Protein AF-A0A5C6S074-F1 (afdb_monomer_lite)

Organism: NCBI:txid2599412

Secondary structure (DSSP, 8-state):
---SSSSGGGGGPPPPPHHHHHHHHHHHHHHTPPPPTTHHHHHHH-S-HHHHHHHHHHHHHTT---SSPPPGGGTTS-----PPP---------

Foldseek 3Di:
DPDPPPPVVVVPPAQDELVRLLVVLVVCLVVVHADDPCSLVSLQSHPALVSSVVSVVSCVVSVNPPDDDDDSCVRRVPPDPPPPPPPDDDDDDD

Structure (mmCIF, N/CA/C/O backbone):
data_AF-A0A5C6S074-F1
#
_entry.id   AF-A0A5C6S074-F1
#
loop_
_atom_site.group_PDB
_atom_site.id
_atom_site.type_symbol
_atom_site.label_atom_id
_atom_site.label_alt_id
_atom_site.label_comp_id
_atom_site.label_asym_id
_atom_site.label_entity_id
_atom_site.label_seq_id
_atom_site.pdbx_PDB_ins_code
_atom_site.Cartn_x
_atom_site.Cartn_y
_atom_site.Cartn_z
_atom_site.occupancy
_atom_site.B_iso_or_equiv
_atom_site.auth_seq_id
_atom_site.auth_comp_id
_atom_site.auth_asym_id
_atom_site.auth_atom_id
_atom_site.pdbx_PDB_model_num
ATOM 1 N N . MET A 1 1 ? -34.726 -13.834 -18.641 1.00 45.25 1 MET A N 1
ATOM 2 C CA . MET A 1 1 ? -33.522 -14.191 -17.856 1.00 45.25 1 MET A CA 1
ATOM 3 C C . MET A 1 1 ? -32.283 -13.787 -18.647 1.00 45.25 1 MET A C 1
ATOM 5 O O . MET A 1 1 ? -31.700 -14.610 -19.332 1.00 45.25 1 MET A O 1
ATOM 9 N N . THR A 1 2 ? -31.912 -12.510 -18.609 1.00 53.56 2 THR A N 1
ATOM 10 C CA . THR A 1 2 ? -30.816 -11.938 -19.422 1.00 53.56 2 THR A CA 1
ATOM 11 C C . THR A 1 2 ? -30.140 -10.816 -18.632 1.00 53.56 2 THR A C 1
ATOM 13 O O . THR A 1 2 ? -30.009 -9.695 -19.100 1.00 53.56 2 THR A O 1
ATOM 16 N N . LEU A 1 3 ? -29.768 -11.094 -17.378 1.00 52.75 3 LEU A N 1
ATOM 17 C CA . LEU A 1 3 ? -29.102 -10.111 -16.508 1.00 52.75 3 LEU A CA 1
ATOM 18 C C . LEU A 1 3 ? -27.754 -10.599 -15.956 1.00 52.75 3 LEU A C 1
ATOM 20 O O . LEU A 1 3 ? -27.126 -9.898 -15.174 1.00 52.75 3 LEU A O 1
ATOM 24 N N . LEU A 1 4 ? -27.289 -11.785 -16.372 1.00 51.66 4 LEU A N 1
ATOM 25 C CA . LEU A 1 4 ? -26.062 -12.396 -15.844 1.00 51.66 4 LEU A CA 1
ATOM 26 C C . LEU A 1 4 ? -24.815 -12.181 -16.723 1.00 51.66 4 LEU A C 1
ATOM 28 O O . LEU A 1 4 ? -23.710 -12.484 -16.290 1.00 51.66 4 LEU A O 1
ATOM 32 N N . ALA A 1 5 ? -24.963 -11.644 -17.939 1.00 51.56 5 ALA A N 1
ATOM 33 C CA . ALA A 1 5 ? -23.848 -11.492 -18.884 1.00 51.56 5 ALA A CA 1
ATOM 34 C C . ALA A 1 5 ? -23.049 -10.179 -18.721 1.00 51.56 5 ALA A C 1
ATOM 36 O O . ALA A 1 5 ? -21.993 -10.030 -19.325 1.00 51.56 5 ALA A O 1
ATOM 37 N N . GLY A 1 6 ? -23.524 -9.229 -17.905 1.00 46.91 6 GLY A N 1
ATOM 38 C CA . GLY A 1 6 ? -22.913 -7.895 -17.781 1.00 46.91 6 GLY A CA 1
ATOM 39 C C . GLY A 1 6 ? -21.746 -7.784 -16.792 1.00 46.91 6 GLY A C 1
ATOM 40 O O . GLY A 1 6 ? -21.025 -6.794 -16.818 1.00 46.91 6 GLY A O 1
ATOM 41 N N . ILE A 1 7 ? -21.539 -8.776 -15.920 1.00 56.28 7 ILE A N 1
ATOM 42 C CA . ILE A 1 7 ? -20.570 -8.667 -14.811 1.00 56.28 7 ILE A CA 1
ATOM 43 C C . ILE A 1 7 ? -19.170 -9.158 -15.219 1.00 56.28 7 ILE A C 1
ATOM 45 O O . ILE A 1 7 ? -18.172 -8.742 -14.634 1.00 56.28 7 ILE A O 1
ATOM 49 N N . LEU A 1 8 ? -19.053 -9.976 -16.271 1.00 45.12 8 LEU A N 1
ATOM 50 C CA . LEU A 1 8 ? -17.763 -10.554 -16.665 1.00 45.12 8 LEU A CA 1
ATOM 51 C C . LEU A 1 8 ? -16.798 -9.543 -17.314 1.00 45.12 8 LEU A C 1
ATOM 53 O O . LEU A 1 8 ? -15.591 -9.764 -17.302 1.00 45.12 8 LEU A O 1
ATOM 57 N N . ALA A 1 9 ? -17.299 -8.418 -17.836 1.00 46.38 9 ALA A N 1
ATOM 58 C CA . ALA A 1 9 ? -16.470 -7.414 -18.511 1.00 46.38 9 ALA A CA 1
ATOM 59 C C . ALA A 1 9 ? -15.687 -6.497 -17.548 1.00 46.38 9 ALA A C 1
ATOM 61 O O . ALA A 1 9 ? -14.704 -5.888 -17.958 1.00 46.38 9 ALA A O 1
ATOM 62 N N . ALA A 1 10 ? -16.073 -6.416 -16.268 1.00 48.97 10 ALA A N 1
ATOM 63 C CA . ALA A 1 10 ? -15.388 -5.579 -15.275 1.00 48.97 10 ALA A CA 1
ATOM 64 C C . ALA A 1 10 ? -14.200 -6.284 -14.586 1.00 48.97 10 ALA A C 1
ATOM 66 O O . ALA A 1 10 ? -13.411 -5.639 -13.902 1.00 48.97 10 ALA A O 1
ATOM 67 N N . GLY A 1 11 ? -14.053 -7.602 -14.769 1.00 43.97 11 GLY A N 1
ATOM 68 C CA . GLY A 1 11 ? -12.969 -8.397 -14.176 1.00 43.97 11 GLY A CA 1
ATOM 69 C C . GLY A 1 11 ? -11.644 -8.351 -14.944 1.00 43.97 11 GLY A C 1
ATOM 70 O O . GLY A 1 11 ? -10.656 -8.901 -14.471 1.00 43.97 11 GLY A O 1
ATOM 71 N N . LEU A 1 12 ? -11.617 -7.700 -16.113 1.00 45.31 12 LEU A N 1
ATOM 72 C CA . LEU A 1 12 ? -10.417 -7.510 -16.933 1.00 45.31 12 LEU A CA 1
ATOM 73 C C . LEU A 1 12 ? -9.737 -6.154 -16.665 1.00 45.31 12 LEU A C 1
ATOM 75 O O . LEU A 1 12 ? -9.044 -5.620 -17.528 1.00 45.31 12 LEU A O 1
ATOM 79 N N . ALA A 1 13 ? -9.964 -5.558 -15.493 1.00 53.38 13 ALA A N 1
ATOM 80 C CA . ALA A 1 13 ? -9.169 -4.424 -15.047 1.00 53.38 13 ALA A CA 1
ATOM 81 C C . ALA A 1 13 ? -7.747 -4.934 -14.774 1.00 53.38 13 ALA A C 1
ATOM 83 O O . ALA A 1 13 ? -7.558 -5.870 -13.996 1.00 53.38 13 ALA A O 1
ATOM 84 N N . GLY A 1 14 ? -6.764 -4.369 -15.480 1.00 58.41 14 GLY A N 1
ATOM 85 C CA . GLY A 1 14 ? -5.353 -4.716 -15.330 1.00 58.41 14 GLY A CA 1
ATOM 86 C C . GLY A 1 14 ? -4.891 -4.662 -13.873 1.00 58.41 14 GLY A C 1
ATOM 87 O O . GLY A 1 14 ? -5.528 -4.030 -13.029 1.00 58.41 14 GLY A O 1
ATOM 88 N N . ALA A 1 15 ? -3.786 -5.353 -13.580 1.00 65.38 15 ALA A N 1
ATOM 89 C CA . ALA A 1 15 ? -3.173 -5.326 -12.255 1.00 65.38 15 ALA A CA 1
ATOM 90 C C . ALA A 1 15 ? -3.066 -3.873 -11.744 1.00 65.38 15 ALA A C 1
ATOM 92 O O . ALA A 1 15 ? -2.691 -2.996 -12.528 1.00 65.38 15 ALA A O 1
ATOM 93 N N . PRO A 1 16 ? -3.422 -3.608 -10.473 1.00 75.44 16 PRO A N 1
ATOM 94 C CA . PRO A 1 16 ? -3.419 -2.253 -9.940 1.00 75.44 16 PRO A CA 1
ATOM 95 C C . PRO A 1 16 ? -2.011 -1.668 -10.024 1.00 75.44 16 PRO A C 1
ATOM 97 O O . PRO A 1 16 ? -1.034 -2.356 -9.723 1.00 75.44 16 PRO A O 1
ATOM 100 N N . GLY A 1 17 ? -1.915 -0.408 -10.441 1.00 87.31 17 GLY A N 1
ATOM 101 C CA . GLY A 1 17 ? -0.670 0.340 -10.399 1.00 87.31 17 GLY A CA 1
ATOM 102 C C . GLY A 1 17 ? -0.346 0.811 -8.983 1.00 87.31 17 GLY A C 1
ATOM 103 O O . GLY A 1 17 ? -1.157 0.739 -8.053 1.00 87.31 17 GLY A O 1
ATOM 104 N N . LEU A 1 18 ? 0.881 1.299 -8.804 1.00 88.62 18 LEU A N 1
ATOM 105 C CA . LEU A 1 18 ? 1.326 1.850 -7.528 1.00 88.62 18 LEU A CA 1
ATOM 106 C C . LEU A 1 18 ? 0.448 3.025 -7.037 1.00 88.62 18 LEU A C 1
ATOM 108 O O . LEU A 1 18 ? 0.121 3.032 -5.848 1.00 88.62 18 LEU A O 1
ATOM 112 N N . PRO A 1 19 ? 0.030 3.996 -7.879 1.00 92.25 19 PRO A N 1
ATOM 113 C CA . PRO A 1 19 ? -0.831 5.094 -7.433 1.00 92.25 19 PRO A CA 1
ATOM 114 C C . PRO A 1 19 ? -2.172 4.614 -6.870 1.00 92.25 19 PRO A C 1
ATOM 116 O O . PRO A 1 19 ? -2.634 5.132 -5.855 1.00 92.25 19 PRO A O 1
ATOM 119 N N . GLU A 1 20 ? -2.776 3.597 -7.484 1.00 91.75 20 GLU A N 1
ATOM 120 C CA . GLU A 1 20 ? -4.028 2.997 -7.028 1.00 91.75 20 GLU A CA 1
ATOM 121 C C . GLU A 1 20 ? -3.850 2.302 -5.675 1.00 91.75 20 GLU A C 1
ATOM 123 O O . GLU A 1 20 ? -4.695 2.447 -4.790 1.00 91.75 20 GLU A O 1
ATOM 128 N N . ILE A 1 21 ? -2.729 1.598 -5.486 1.00 92.06 21 ILE A N 1
ATOM 129 C CA . ILE A 1 21 ? -2.393 0.972 -4.202 1.00 92.06 21 ILE A CA 1
ATOM 130 C C . ILE A 1 21 ? -2.198 2.026 -3.112 1.00 92.06 21 ILE A C 1
ATOM 132 O O . ILE A 1 21 ? -2.729 1.861 -2.015 1.00 92.06 21 ILE A O 1
ATOM 136 N N . ILE A 1 22 ? -1.483 3.117 -3.395 1.00 92.81 22 ILE A N 1
ATOM 137 C CA . ILE A 1 22 ? -1.282 4.208 -2.428 1.00 92.81 22 ILE A CA 1
ATOM 138 C C . ILE A 1 22 ? -2.623 4.841 -2.047 1.00 92.81 22 ILE A C 1
ATOM 140 O O . ILE A 1 22 ? -2.909 4.991 -0.862 1.00 92.81 22 ILE A O 1
ATOM 144 N N . ALA A 1 23 ? -3.480 5.132 -3.028 1.00 94.19 23 ALA A N 1
ATOM 145 C CA . ALA A 1 23 ? -4.796 5.708 -2.772 1.00 94.19 23 ALA A CA 1
ATOM 146 C C . ALA A 1 23 ? -5.680 4.796 -1.902 1.00 94.19 23 ALA A C 1
ATOM 148 O O . ALA A 1 23 ? -6.435 5.278 -1.055 1.00 94.19 23 ALA A O 1
ATOM 149 N N . GLU A 1 24 ? -5.594 3.476 -2.081 1.00 92.31 24 GLU A N 1
ATOM 150 C CA . GLU A 1 24 ? -6.326 2.532 -1.237 1.00 92.31 24 GLU A CA 1
ATOM 151 C C . GLU A 1 24 ? -5.732 2.438 0.177 1.00 92.31 24 GLU A C 1
ATOM 153 O O . GLU A 1 24 ? -6.486 2.385 1.148 1.00 92.31 24 GLU A O 1
ATOM 158 N N . ILE A 1 25 ? -4.403 2.509 0.323 1.00 92.56 25 ILE A N 1
ATOM 159 C CA . ILE A 1 25 ? -3.749 2.615 1.638 1.00 92.56 25 ILE A CA 1
ATOM 160 C C . ILE A 1 25 ? -4.248 3.855 2.383 1.00 92.56 25 ILE A C 1
ATOM 162 O O 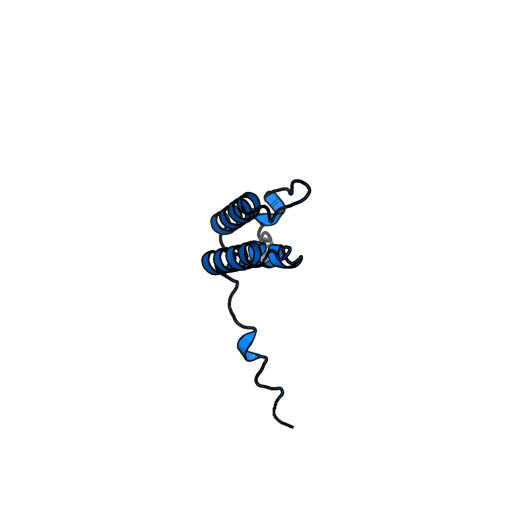. ILE A 1 25 ? -4.645 3.743 3.544 1.00 92.56 25 ILE A O 1
ATOM 166 N N . ASP A 1 26 ? -4.301 5.007 1.716 1.00 93.62 26 ASP A N 1
ATOM 167 C CA . ASP A 1 26 ? -4.796 6.250 2.311 1.00 93.62 26 ASP A CA 1
ATOM 168 C C . ASP A 1 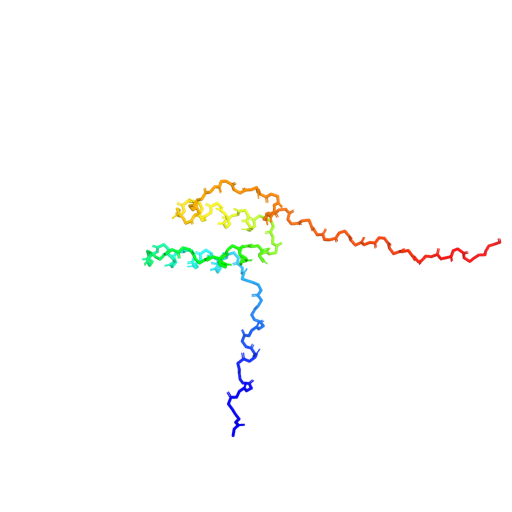26 ? -6.246 6.110 2.774 1.00 93.62 26 ASP A C 1
ATOM 170 O O . ASP A 1 26 ? -6.587 6.489 3.895 1.00 93.62 26 ASP A O 1
ATOM 174 N N . ARG A 1 27 ? -7.110 5.495 1.959 1.00 92.94 27 ARG A N 1
ATOM 175 C CA . ARG A 1 27 ? -8.495 5.206 2.359 1.00 92.94 27 ARG A CA 1
ATOM 176 C C . ARG A 1 27 ? -8.563 4.293 3.574 1.00 92.94 27 ARG A C 1
ATOM 178 O O . ARG A 1 27 ? -9.394 4.524 4.453 1.00 92.94 27 ARG A O 1
ATOM 185 N N . LEU A 1 28 ? -7.732 3.255 3.642 1.00 92.56 28 LEU A N 1
ATOM 186 C CA . LEU A 1 28 ? -7.690 2.349 4.790 1.00 92.56 28 LEU A CA 1
ATOM 187 C C . LEU A 1 28 ? -7.293 3.102 6.058 1.00 92.56 28 LEU A C 1
ATOM 189 O O . LEU A 1 28 ? -8.034 3.040 7.040 1.00 92.56 28 LEU A O 1
ATOM 193 N N . VAL A 1 29 ? -6.215 3.888 5.995 1.00 91.06 29 VAL A N 1
ATOM 194 C CA . VAL A 1 29 ? -5.747 4.728 7.104 1.00 91.06 29 VAL A CA 1
ATOM 195 C C . VAL A 1 29 ? -6.831 5.705 7.555 1.00 91.06 29 VAL A C 1
ATOM 197 O O . VAL A 1 29 ? -7.184 5.725 8.731 1.00 91.06 29 VAL A O 1
ATOM 200 N N . LEU A 1 30 ? -7.407 6.472 6.627 1.00 94.25 30 LEU A N 1
ATOM 201 C CA . LEU A 1 30 ? -8.427 7.478 6.937 1.00 94.25 30 LEU A CA 1
ATOM 202 C C . LEU A 1 30 ? -9.723 6.859 7.470 1.00 94.25 30 LEU A C 1
ATOM 204 O O . LEU A 1 30 ? -10.406 7.467 8.289 1.00 94.25 30 LEU A O 1
ATOM 208 N N . SER A 1 31 ? -10.065 5.647 7.029 1.00 93.12 31 SER A N 1
ATOM 209 C CA . SER A 1 31 ? -11.237 4.920 7.528 1.00 93.12 31 SER A CA 1
ATOM 210 C C . SER A 1 31 ? -11.009 4.226 8.873 1.00 93.12 31 SER A C 1
ATOM 212 O O . SER A 1 31 ? -11.965 3.709 9.449 1.00 93.12 31 SER A O 1
ATOM 214 N N . GLY A 1 32 ? -9.764 4.162 9.362 1.00 89.75 32 GLY A N 1
ATOM 215 C CA . GLY A 1 32 ? -9.399 3.413 10.567 1.00 89.75 32 GLY A CA 1
ATOM 216 C C . GLY A 1 32 ? -9.636 1.902 10.452 1.00 89.75 32 GLY A C 1
ATOM 217 O O . GLY A 1 32 ? -9.671 1.201 11.465 1.00 89.75 32 GLY A O 1
ATOM 218 N N . ARG A 1 33 ? -9.843 1.384 9.234 1.00 87.38 33 ARG A N 1
ATOM 219 C CA . ARG A 1 33 ? -10.081 -0.042 8.999 1.00 87.38 33 ARG A CA 1
ATOM 220 C C . ARG A 1 33 ? -8.763 -0.801 8.990 1.00 87.38 33 ARG A C 1
ATOM 222 O O . ARG A 1 33 ? -7.734 -0.297 8.550 1.00 87.38 33 ARG A O 1
ATOM 229 N N . GLN A 1 34 ? -8.819 -2.050 9.441 1.00 86.06 34 GLN A N 1
ATOM 230 C CA . GLN A 1 34 ? -7.674 -2.948 9.330 1.00 86.06 34 GLN A CA 1
ATOM 231 C C . GLN A 1 34 ? -7.387 -3.304 7.870 1.00 86.06 34 GLN A C 1
ATOM 233 O O . GLN A 1 34 ? -8.291 -3.337 7.030 1.00 86.06 34 GLN A O 1
ATOM 238 N N . MET A 1 35 ? -6.118 -3.606 7.588 1.00 87.81 35 MET A N 1
ATOM 239 C CA . MET A 1 35 ? -5.682 -4.019 6.260 1.00 87.81 35 MET A CA 1
ATOM 240 C C . MET A 1 35 ? -6.323 -5.366 5.874 1.00 87.81 35 MET A C 1
ATOM 242 O O . MET A 1 35 ? -6.194 -6.337 6.626 1.00 87.81 35 MET A O 1
ATOM 246 N N . PRO A 1 36 ? -6.976 -5.473 4.702 1.00 86.88 36 PRO A N 1
ATOM 247 C CA . PRO A 1 36 ? -7.494 -6.745 4.214 1.00 86.88 36 PRO A CA 1
ATOM 248 C C . PRO A 1 36 ? -6.371 -7.770 4.002 1.00 86.88 36 PRO A C 1
ATOM 250 O O . PRO A 1 36 ? -5.321 -7.444 3.450 1.00 86.88 36 PRO A O 1
ATOM 253 N N . ALA A 1 37 ? -6.613 -9.039 4.345 1.00 81.38 37 ALA A N 1
ATOM 254 C CA . ALA A 1 37 ? -5.620 -10.108 4.175 1.00 81.38 37 ALA A CA 1
ATOM 255 C C . ALA A 1 37 ? -5.168 -10.291 2.711 1.00 81.38 37 ALA A C 1
ATOM 257 O O . ALA A 1 37 ? -4.018 -10.637 2.446 1.00 81.38 37 ALA A O 1
ATOM 258 N N . ALA A 1 38 ? -6.064 -10.022 1.756 1.00 85.44 38 ALA A N 1
ATOM 259 C CA . ALA A 1 38 ? -5.776 -10.113 0.329 1.00 85.44 38 ALA A CA 1
ATOM 260 C C . ALA A 1 38 ? -4.933 -8.943 -0.209 1.00 85.44 38 ALA A C 1
ATOM 262 O O . ALA A 1 38 ? -4.352 -9.079 -1.278 1.00 85.44 38 ALA A O 1
ATOM 263 N N . PHE A 1 39 ? -4.798 -7.831 0.522 1.00 88.38 39 PHE A N 1
ATOM 264 C CA . PHE A 1 39 ? -4.147 -6.615 0.016 1.00 88.38 39 PHE A CA 1
ATOM 265 C C . PHE A 1 39 ? -2.670 -6.834 -0.353 1.00 88.38 39 PHE A C 1
ATOM 267 O O . PHE A 1 39 ? -2.146 -6.277 -1.314 1.00 88.38 39 PHE A O 1
ATOM 274 N N . MET A 1 40 ? -1.993 -7.737 0.361 1.00 88.25 40 MET A N 1
ATOM 275 C CA . MET A 1 40 ? -0.618 -8.129 0.038 1.00 88.25 40 MET A CA 1
ATOM 276 C C . MET A 1 40 ? -0.495 -8.864 -1.305 1.00 88.25 40 MET A C 1
ATOM 278 O O . MET A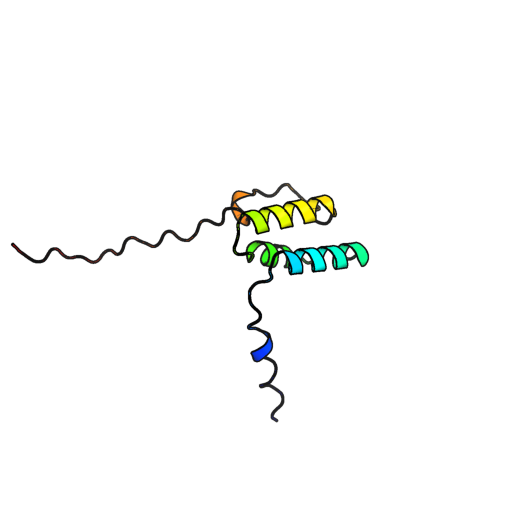 1 40 ? 0.584 -8.865 -1.895 1.00 88.25 40 MET A O 1
ATOM 282 N N . LEU A 1 41 ? -1.567 -9.493 -1.799 1.00 87.12 41 LEU A N 1
ATOM 283 C CA . LEU A 1 41 ? -1.586 -10.085 -3.138 1.00 87.12 41 LEU A CA 1
ATOM 284 C C . LEU A 1 41 ? -1.582 -8.996 -4.208 1.00 87.12 41 LEU A C 1
ATOM 286 O O . LEU A 1 41 ? -0.901 -9.156 -5.215 1.00 87.12 41 LEU A O 1
ATOM 290 N N . ASP A 1 42 ? -2.276 -7.885 -3.971 1.00 88.88 42 ASP A N 1
ATOM 291 C CA . ASP A 1 42 ? -2.311 -6.759 -4.904 1.00 88.88 42 ASP A CA 1
ATOM 292 C C . ASP A 1 42 ? -0.946 -6.072 -4.981 1.00 88.88 42 ASP A C 1
ATOM 294 O O . ASP A 1 42 ? -0.438 -5.845 -6.076 1.00 88.88 42 ASP A O 1
ATOM 298 N N . VAL A 1 43 ? -0.265 -5.900 -3.841 1.00 89.19 43 VAL A N 1
ATOM 299 C CA . VAL A 1 43 ? 1.140 -5.452 -3.820 1.00 89.19 43 VAL A CA 1
ATOM 300 C C . VAL A 1 43 ? 2.037 -6.411 -4.606 1.00 89.19 43 VAL A C 1
ATOM 302 O O . VAL A 1 43 ? 2.869 -5.970 -5.387 1.00 89.19 43 VAL A O 1
ATOM 305 N N . ARG A 1 44 ? 1.868 -7.732 -4.462 1.00 87.94 44 ARG A N 1
ATOM 306 C CA . ARG A 1 44 ? 2.652 -8.719 -5.230 1.00 87.94 44 ARG A CA 1
ATOM 307 C C . ARG A 1 44 ? 2.353 -8.694 -6.732 1.00 87.94 44 ARG A C 1
ATOM 309 O O . ARG A 1 44 ? 3.202 -9.122 -7.504 1.00 87.94 44 ARG A O 1
ATOM 316 N N . ARG A 1 45 ? 1.179 -8.226 -7.151 1.00 87.88 45 ARG A N 1
ATOM 317 C CA . ARG A 1 45 ? 0.786 -8.148 -8.567 1.00 87.88 45 ARG A CA 1
ATOM 318 C C . ARG A 1 45 ? 1.352 -6.930 -9.289 1.00 87.88 45 ARG A C 1
ATOM 320 O O . ARG A 1 45 ? 1.291 -6.908 -10.516 1.00 87.88 45 ARG A O 1
ATOM 327 N N . LEU A 1 46 ? 1.914 -5.958 -8.566 1.00 88.31 46 LEU A N 1
ATOM 328 C CA . LEU A 1 46 ? 2.646 -4.856 -9.187 1.00 88.31 46 LEU A CA 1
ATOM 329 C C . LEU A 1 46 ? 3.766 -5.417 -10.076 1.00 88.31 46 LEU A C 1
ATOM 331 O O . LEU A 1 46 ? 4.494 -6.304 -9.621 1.00 88.31 46 LEU A O 1
ATOM 335 N N . PRO A 1 47 ? 3.932 -4.921 -11.313 1.00 84.50 47 PRO A N 1
ATOM 336 C CA . PRO A 1 47 ? 4.893 -5.474 -12.264 1.00 84.50 47 PRO A CA 1
ATOM 337 C C . PRO A 1 47 ? 6.344 -5.159 -11.879 1.00 84.50 47 PRO A C 1
ATOM 339 O O . PRO A 1 47 ? 7.216 -6.026 -11.990 1.00 84.50 47 PRO A O 1
ATOM 342 N N . ASP A 1 48 ? 6.603 -3.960 -11.356 1.00 87.81 48 ASP A N 1
ATOM 343 C CA . ASP A 1 48 ? 7.945 -3.471 -11.049 1.00 87.81 48 ASP A CA 1
ATOM 344 C C . ASP A 1 48 ? 8.378 -3.762 -9.598 1.00 87.81 48 ASP A C 1
ATOM 346 O O . ASP A 1 48 ? 7.595 -3.673 -8.652 1.00 87.81 48 ASP A O 1
ATOM 350 N N . ALA A 1 49 ? 9.648 -4.131 -9.407 1.00 88.19 49 ALA A N 1
ATOM 351 C CA . ALA A 1 49 ? 10.195 -4.437 -8.082 1.00 88.19 49 ALA A CA 1
ATOM 352 C C . ALA A 1 49 ? 10.335 -3.192 -7.190 1.00 88.19 49 ALA A C 1
ATOM 354 O O . ALA A 1 49 ? 10.110 -3.275 -5.980 1.00 88.19 49 ALA A O 1
ATOM 355 N N . GLY A 1 50 ? 10.686 -2.049 -7.776 1.00 89.31 50 GLY A N 1
ATOM 356 C CA . GLY A 1 50 ? 10.714 -0.748 -7.119 1.00 89.31 50 GLY A CA 1
ATOM 357 C C . GLY A 1 50 ? 9.329 -0.332 -6.639 1.00 89.31 50 GLY A C 1
ATOM 358 O O . GLY A 1 50 ? 9.192 0.037 -5.474 1.00 89.31 50 GLY A O 1
ATOM 359 N N . ASP A 1 51 ? 8.293 -0.514 -7.461 1.00 91.38 51 ASP A N 1
ATOM 360 C CA . ASP A 1 51 ? 6.906 -0.241 -7.060 1.00 91.38 51 ASP A CA 1
ATOM 361 C C . ASP A 1 51 ? 6.476 -1.120 -5.879 1.00 91.38 51 ASP A C 1
ATOM 363 O O . ASP A 1 51 ? 5.908 -0.632 -4.897 1.00 91.38 51 ASP A O 1
ATOM 367 N N . ARG A 1 52 ? 6.811 -2.418 -5.922 1.00 91.56 52 ARG A N 1
ATOM 368 C CA . ARG A 1 52 ? 6.574 -3.342 -4.799 1.00 91.56 52 ARG A CA 1
ATOM 369 C C . ARG A 1 52 ? 7.272 -2.865 -3.532 1.00 91.56 52 ARG A C 1
ATOM 371 O O . ARG A 1 52 ? 6.663 -2.849 -2.463 1.00 91.56 52 ARG A O 1
ATOM 378 N N . MET A 1 53 ? 8.535 -2.456 -3.641 1.00 91.62 53 MET A N 1
ATOM 379 C CA . MET A 1 53 ? 9.298 -1.930 -2.511 1.00 91.62 53 MET A CA 1
ATOM 380 C C . MET A 1 53 ? 8.665 -0.651 -1.953 1.00 91.62 53 MET A C 1
ATOM 382 O O . MET A 1 53 ? 8.493 -0.524 -0.740 1.00 91.62 53 MET A O 1
ATOM 386 N N . GLN A 1 54 ? 8.277 0.281 -2.820 1.00 92.81 54 GLN A N 1
ATOM 387 C CA . GLN A 1 54 ? 7.676 1.547 -2.422 1.00 92.81 54 GLN A CA 1
ATOM 388 C C . GLN A 1 54 ? 6.337 1.336 -1.709 1.00 92.81 54 GLN A C 1
ATOM 390 O O . GLN A 1 54 ? 6.121 1.921 -0.646 1.00 92.81 54 GLN A O 1
ATOM 395 N N . ALA A 1 55 ? 5.482 0.448 -2.221 1.00 92.38 55 ALA A N 1
ATOM 396 C CA . ALA A 1 55 ? 4.228 0.077 -1.571 1.00 92.38 55 ALA A CA 1
ATOM 397 C C . ALA A 1 55 ? 4.455 -0.518 -0.168 1.00 92.38 55 ALA A C 1
ATOM 399 O O . ALA A 1 55 ? 3.772 -0.137 0.785 1.00 92.38 55 ALA A O 1
ATOM 400 N N . LEU A 1 56 ? 5.453 -1.396 -0.001 1.00 91.12 56 LEU A N 1
ATOM 401 C CA . LEU A 1 56 ? 5.806 -1.972 1.304 1.00 91.12 56 LEU A CA 1
ATOM 402 C C . LEU A 1 56 ? 6.305 -0.918 2.300 1.00 91.12 56 LEU A C 1
ATOM 404 O O . LEU A 1 56 ? 5.904 -0.928 3.467 1.00 91.12 56 LEU A O 1
ATOM 408 N N . VAL A 1 57 ? 7.167 -0.000 1.852 1.00 90.88 57 VAL A N 1
ATOM 409 C CA . VAL A 1 57 ? 7.640 1.119 2.680 1.00 90.88 57 VAL A CA 1
ATOM 410 C C . VAL A 1 57 ? 6.461 1.986 3.108 1.00 90.88 57 VAL A C 1
ATOM 412 O O . VAL A 1 57 ? 6.364 2.350 4.282 1.00 90.88 57 VAL A O 1
ATOM 415 N N . TYR A 1 58 ? 5.546 2.282 2.186 1.00 92.00 58 TYR A N 1
ATOM 416 C CA . TYR A 1 58 ? 4.378 3.107 2.466 1.00 92.00 58 TYR A CA 1
ATOM 417 C C . TYR A 1 58 ? 3.453 2.450 3.499 1.00 92.00 58 TYR A C 1
ATOM 419 O O . TYR A 1 58 ? 3.155 3.056 4.526 1.00 92.00 58 TYR A O 1
ATOM 427 N N . LEU A 1 59 ? 3.113 1.172 3.310 1.00 91.25 59 LEU A N 1
ATOM 428 C CA . LEU A 1 59 ? 2.332 0.375 4.263 1.00 91.25 59 LEU A CA 1
ATOM 429 C C . LEU A 1 59 ? 2.947 0.343 5.666 1.00 91.25 59 LEU A C 1
ATOM 431 O O . LEU A 1 59 ? 2.234 0.430 6.669 1.00 91.25 59 LEU A O 1
ATOM 435 N N . ARG A 1 60 ? 4.276 0.215 5.753 1.00 89.44 60 ARG A N 1
ATOM 436 C CA . ARG A 1 60 ? 4.978 0.202 7.039 1.00 89.44 60 ARG A CA 1
ATOM 437 C C . ARG A 1 60 ? 4.933 1.561 7.731 1.00 89.44 60 ARG A C 1
ATOM 439 O O . ARG A 1 60 ? 4.726 1.608 8.939 1.00 89.44 60 ARG A O 1
ATOM 446 N N . ARG A 1 61 ? 5.096 2.659 6.985 1.00 90.00 61 ARG A N 1
ATOM 447 C CA . ARG A 1 61 ? 4.985 4.026 7.529 1.00 90.00 61 ARG A CA 1
ATOM 448 C C . ARG A 1 61 ? 3.558 4.366 7.950 1.00 90.00 61 ARG A C 1
ATOM 450 O O . ARG A 1 61 ? 3.382 5.031 8.961 1.00 90.00 61 ARG A O 1
ATOM 457 N N . ALA A 1 62 ? 2.571 3.862 7.217 1.00 90.00 62 ALA A N 1
ATOM 458 C CA . ALA A 1 62 ? 1.153 3.974 7.543 1.00 90.00 62 ALA A CA 1
ATOM 459 C C . ALA A 1 62 ? 0.741 3.150 8.778 1.00 90.00 62 ALA A C 1
ATOM 461 O O . ALA A 1 62 ? -0.384 3.273 9.251 1.00 90.00 62 ALA A O 1
ATOM 462 N N . GLY A 1 63 ? 1.625 2.288 9.294 1.00 88.75 63 GLY A N 1
ATOM 463 C CA . GLY A 1 63 ? 1.316 1.420 10.428 1.00 88.75 63 GLY A CA 1
ATOM 464 C C . GLY A 1 63 ? 0.324 0.303 10.094 1.00 88.75 63 GLY A C 1
ATOM 465 O O . GLY A 1 63 ? -0.215 -0.299 11.011 1.00 88.75 63 GLY A O 1
ATOM 466 N N . LEU A 1 64 ? 0.087 0.008 8.810 1.00 88.44 64 LEU A N 1
ATOM 467 C CA . LEU A 1 64 ? -0.794 -1.084 8.367 1.00 88.44 64 LEU A CA 1
ATOM 468 C C . LEU A 1 64 ? -0.069 -2.431 8.280 1.00 88.44 64 LEU A C 1
ATOM 470 O O . LEU A 1 64 ? -0.693 -3.489 8.292 1.00 88.44 64 LEU A O 1
ATOM 474 N N . LEU A 1 65 ? 1.261 -2.401 8.213 1.00 86.19 65 LEU A N 1
ATOM 475 C CA . LEU A 1 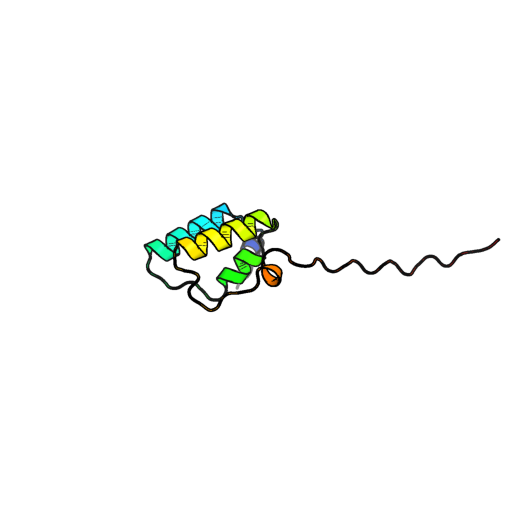65 ? 2.110 -3.588 8.198 1.00 86.19 65 LEU A CA 1
ATOM 476 C C . LEU A 1 65 ? 2.472 -3.988 9.641 1.00 86.19 65 LEU A C 1
ATOM 478 O O . LEU A 1 65 ? 3.621 -3.888 10.072 1.00 86.19 65 LEU A O 1
ATOM 482 N N . THR A 1 66 ? 1.460 -4.400 10.410 1.00 74.06 66 THR A N 1
ATOM 483 C CA . THR A 1 66 ? 1.606 -4.854 11.802 1.00 74.06 66 THR A CA 1
ATOM 484 C C . THR A 1 66 ? 1.774 -6.370 11.837 1.00 74.06 66 THR A C 1
ATOM 486 O O . THR A 1 66 ? 0.815 -7.115 11.645 1.00 74.06 66 THR A O 1
ATOM 489 N N . GLY A 1 67 ? 2.994 -6.857 12.047 1.00 73.81 67 GLY A N 1
ATOM 490 C CA . GLY A 1 67 ? 3.256 -8.293 12.081 1.00 73.81 67 GLY A CA 1
ATOM 491 C C . GLY A 1 67 ? 4.735 -8.628 12.200 1.00 73.81 67 GLY A C 1
ATOM 492 O O . GLY A 1 67 ? 5.581 -7.749 12.374 1.00 73.81 67 GLY A O 1
ATOM 493 N N . SER A 1 68 ? 5.043 -9.919 12.105 1.00 73.12 68 SER A N 1
ATOM 494 C CA . SER A 1 68 ? 6.420 -10.398 12.029 1.00 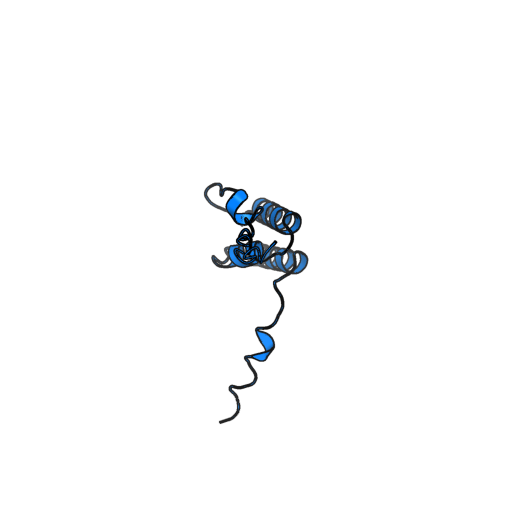73.12 68 SER A CA 1
ATOM 495 C C . SER A 1 68 ? 7.112 -9.871 10.770 1.00 73.12 68 SER A C 1
ATOM 497 O O . SER A 1 68 ? 6.485 -9.655 9.729 1.00 73.12 68 SER A O 1
ATOM 499 N N . ALA A 1 69 ? 8.425 -9.654 10.865 1.00 76.62 69 ALA A N 1
ATOM 500 C CA . ALA A 1 69 ? 9.224 -9.257 9.715 1.00 76.62 69 ALA A CA 1
ATOM 501 C C . ALA A 1 69 ? 9.085 -10.309 8.602 1.00 76.62 69 ALA A C 1
ATOM 503 O O . ALA A 1 69 ? 9.356 -11.488 8.829 1.00 76.62 69 ALA A O 1
ATOM 504 N N . GLN A 1 70 ? 8.653 -9.885 7.411 1.00 75.19 70 GLN A N 1
ATOM 505 C CA . GLN A 1 70 ? 8.598 -10.756 6.238 1.00 75.19 70 GLN A CA 1
ATOM 506 C C . GLN A 1 70 ? 9.855 -10.593 5.375 1.00 75.19 70 GLN A C 1
ATOM 508 O O . GLN A 1 70 ? 10.333 -9.466 5.211 1.00 75.19 70 GLN A O 1
ATOM 513 N N . PRO A 1 71 ? 10.382 -11.690 4.803 1.00 80.69 71 PRO A N 1
ATOM 514 C CA . PRO A 1 71 ? 11.509 -11.626 3.884 1.00 80.69 71 PRO A CA 1
ATOM 515 C C . PRO A 1 71 ? 11.102 -10.925 2.581 1.00 80.69 71 PRO A C 1
ATOM 517 O O . PRO A 1 71 ? 10.070 -11.239 1.983 1.00 80.69 71 PRO A O 1
ATOM 520 N N . LEU A 1 72 ? 11.935 -9.986 2.128 1.00 79.94 72 LEU A N 1
ATOM 521 C CA . LEU A 1 72 ? 11.688 -9.205 0.911 1.00 79.94 72 LEU A CA 1
ATOM 522 C C . LEU A 1 72 ? 11.782 -10.055 -0.361 1.00 79.94 72 LEU A C 1
ATOM 524 O O . LEU A 1 72 ? 11.086 -9.763 -1.333 1.00 79.94 72 LEU A O 1
ATOM 528 N N . ASP A 1 73 ? 12.575 -11.128 -0.344 1.00 79.50 73 ASP A N 1
ATOM 529 C CA . ASP A 1 73 ? 12.795 -12.008 -1.499 1.00 79.50 73 ASP A CA 1
ATOM 530 C C . ASP A 1 73 ? 11.492 -12.604 -2.046 1.00 79.50 73 ASP A C 1
ATOM 532 O O . ASP A 1 73 ? 11.310 -12.710 -3.254 1.00 79.50 73 ASP A O 1
ATOM 536 N N . GLY A 1 74 ? 10.534 -12.919 -1.169 1.00 72.62 74 GLY A N 1
ATOM 537 C CA . GLY A 1 74 ? 9.245 -13.497 -1.561 1.00 72.62 74 GLY A CA 1
ATOM 538 C C . GLY A 1 74 ? 8.214 -12.492 -2.085 1.00 72.62 74 GLY A C 1
ATOM 539 O O . GLY A 1 74 ? 7.120 -12.899 -2.477 1.00 72.62 74 GLY A O 1
ATOM 540 N N . ILE A 1 75 ? 8.514 -11.189 -2.053 1.00 75.38 75 ILE A N 1
ATOM 541 C CA . ILE A 1 75 ? 7.566 -10.123 -2.412 1.00 75.38 75 ILE A CA 1
ATOM 542 C C . ILE A 1 75 ? 8.152 -9.236 -3.508 1.00 75.38 75 ILE A C 1
ATOM 544 O O . ILE A 1 75 ? 7.526 -9.059 -4.550 1.00 75.38 75 ILE A O 1
ATOM 548 N N . VAL A 1 76 ? 9.353 -8.703 -3.288 1.00 79.81 76 VAL A N 1
ATOM 549 C CA . VAL A 1 76 ? 10.025 -7.763 -4.190 1.00 79.81 76 VAL A CA 1
ATOM 550 C C . VAL A 1 76 ? 10.734 -8.504 -5.316 1.00 79.81 76 VAL A C 1
ATOM 552 O O . VAL A 1 76 ? 10.555 -8.150 -6.479 1.00 79.81 76 VAL A O 1
ATOM 555 N N . PHE A 1 77 ? 11.479 -9.561 -4.997 1.00 75.00 77 PHE A N 1
ATOM 556 C CA . PHE A 1 77 ? 12.302 -10.299 -5.957 1.00 75.00 77 PHE A CA 1
ATOM 557 C C . PHE A 1 77 ? 11.637 -11.604 -6.382 1.00 75.00 77 PHE A C 1
ATOM 559 O O . PHE A 1 77 ? 12.233 -12.675 -6.286 1.00 75.00 77 PHE A O 1
ATOM 566 N N . GLN A 1 78 ? 10.388 -11.519 -6.854 1.00 67.00 78 GLN A N 1
ATOM 567 C CA . GLN A 1 78 ? 9.704 -12.684 -7.407 1.00 67.00 78 GLN A CA 1
ATOM 568 C C . GLN A 1 78 ? 10.591 -13.319 -8.477 1.00 67.00 78 GLN A C 1
ATOM 570 O O . GLN A 1 78 ? 10.856 -12.725 -9.523 1.00 67.00 78 GLN A O 1
ATOM 575 N N . ARG A 1 79 ? 11.097 -14.517 -8.178 1.00 58.16 79 ARG A N 1
ATOM 576 C CA . ARG A 1 79 ? 11.904 -15.295 -9.108 1.00 58.16 79 ARG A CA 1
ATOM 577 C C . ARG A 1 79 ? 10.976 -15.664 -10.256 1.00 58.16 79 ARG A C 1
ATOM 579 O O . ARG A 1 79 ? 10.100 -16.510 -10.082 1.00 58.16 79 ARG A O 1
ATOM 586 N N . ALA A 1 80 ? 11.125 -14.999 -11.399 1.00 57.28 80 ALA A N 1
ATOM 587 C CA . ALA A 1 80 ? 10.448 -15.436 -12.608 1.00 57.28 80 ALA A CA 1
ATOM 588 C C . ALA A 1 80 ? 10.778 -16.925 -12.818 1.00 57.28 80 ALA A C 1
ATOM 590 O O . ALA A 1 80 ? 11.928 -17.321 -12.580 1.00 57.28 80 ALA A O 1
ATOM 591 N N . PRO A 1 81 ? 9.802 -17.767 -13.202 1.00 56.16 81 PRO A N 1
ATOM 592 C CA . PRO A 1 81 ? 10.103 -19.143 -13.556 1.00 56.16 81 PRO A CA 1
ATOM 593 C C . PRO A 1 81 ? 11.167 -19.107 -14.653 1.00 56.16 81 PRO A C 1
ATOM 595 O O . PRO A 1 81 ? 10.964 -18.499 -15.704 1.00 56.16 81 PRO A O 1
ATOM 598 N N . VAL A 1 82 ? 12.333 -19.691 -14.370 1.00 56.16 82 VAL A N 1
ATOM 599 C CA . VAL A 1 82 ? 13.401 -19.829 -15.360 1.00 56.16 82 VAL A CA 1
ATOM 600 C C . VAL A 1 82 ? 12.797 -20.656 -16.485 1.00 56.16 82 VAL A C 1
ATOM 602 O O . VAL A 1 82 ? 12.436 -21.812 -16.260 1.00 56.16 82 VAL A O 1
ATOM 605 N N . ALA A 1 83 ? 12.602 -20.043 -17.654 1.00 56.47 83 ALA A N 1
ATOM 606 C CA . ALA A 1 83 ? 12.139 -20.758 -18.831 1.00 56.47 83 ALA A CA 1
ATOM 607 C C . ALA A 1 83 ? 13.075 -21.953 -19.024 1.00 56.47 83 ALA A C 1
ATOM 609 O O . ALA A 1 83 ? 14.290 -21.776 -19.138 1.00 56.47 83 ALA A O 1
ATOM 61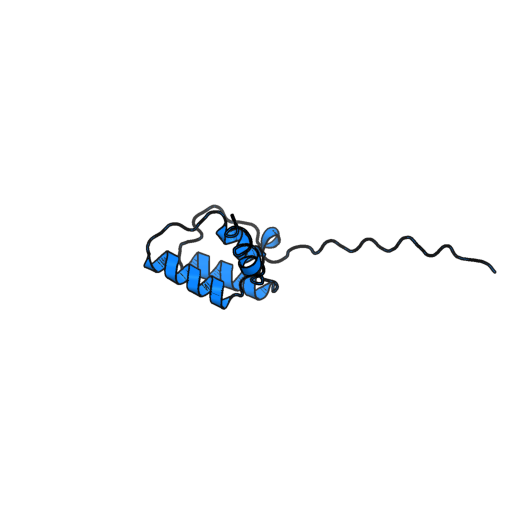0 N N . ALA A 1 84 ? 12.519 -23.164 -18.952 1.00 59.75 84 ALA A N 1
ATOM 611 C CA . ALA A 1 84 ? 13.298 -24.373 -19.149 1.00 59.75 84 ALA A CA 1
ATOM 612 C C . ALA A 1 84 ? 14.025 -24.251 -20.500 1.00 59.75 84 ALA A C 1
ATOM 614 O O . ALA A 1 84 ? 13.386 -23.849 -21.478 1.00 59.75 84 ALA A O 1
ATOM 615 N N . PRO A 1 85 ? 15.336 -24.539 -20.575 1.00 58.31 85 PRO A N 1
ATOM 616 C CA . PRO A 1 85 ? 16.026 -24.546 -21.853 1.00 58.31 85 PRO A CA 1
ATOM 617 C C . PRO A 1 85 ? 15.291 -25.525 -22.768 1.00 58.31 85 PRO A C 1
ATOM 619 O O . PRO A 1 85 ? 15.070 -26.678 -22.396 1.00 58.31 85 PRO A O 1
ATOM 622 N N . ASN A 1 86 ? 14.853 -25.029 -23.926 1.00 58.53 86 ASN A N 1
ATOM 623 C CA . ASN A 1 86 ? 14.191 -25.818 -24.956 1.00 58.53 86 ASN A CA 1
ATOM 624 C C . ASN A 1 86 ? 15.100 -27.006 -25.301 1.00 58.53 86 ASN A C 1
ATOM 626 O O . ASN A 1 86 ? 16.102 -26.852 -25.996 1.00 58.53 86 ASN A O 1
ATOM 630 N N . ALA A 1 87 ? 14.782 -28.191 -24.786 1.00 62.50 87 ALA A N 1
ATOM 631 C CA . ALA A 1 87 ? 15.455 -29.425 -25.156 1.00 62.50 87 ALA A CA 1
ATOM 632 C C . ALA A 1 87 ? 14.914 -29.871 -26.521 1.00 62.50 87 ALA A C 1
ATOM 634 O O . ALA A 1 87 ? 14.105 -30.790 -26.595 1.00 62.50 87 ALA A O 1
ATOM 635 N N . ALA A 1 88 ? 15.283 -29.169 -27.592 1.00 61.38 88 ALA A N 1
ATOM 636 C CA . ALA A 1 88 ? 14.907 -29.551 -28.948 1.00 61.38 88 ALA A CA 1
ATOM 637 C C . ALA A 1 88 ? 15.817 -28.912 -30.006 1.00 61.38 88 ALA A C 1
ATOM 639 O O . ALA A 1 88 ? 15.375 -28.055 -30.757 1.00 61.38 88 ALA A O 1
ATOM 640 N N . GLU A 1 89 ? 17.056 -29.386 -30.114 1.00 60.12 89 GLU A N 1
ATOM 641 C CA . GLU A 1 89 ? 17.711 -29.515 -31.421 1.00 60.12 89 GLU A CA 1
ATOM 642 C C . GLU A 1 89 ? 18.404 -30.885 -31.466 1.00 60.12 89 GLU A C 1
ATOM 644 O O . GLU A 1 89 ? 19.510 -31.040 -30.943 1.00 60.12 89 GLU A O 1
ATOM 649 N N . PRO A 1 90 ? 17.764 -31.933 -32.022 1.00 62.50 90 PRO A N 1
ATOM 650 C CA . PRO A 1 90 ? 18.517 -33.082 -32.490 1.00 62.50 90 PRO A CA 1
ATOM 651 C C . PRO A 1 90 ? 19.396 -32.609 -33.650 1.00 62.50 90 PRO A C 1
ATOM 653 O O . PRO A 1 90 ? 18.899 -32.211 -34.703 1.00 62.50 90 PRO A O 1
ATOM 656 N N . SER A 1 91 ? 20.706 -32.637 -33.413 1.00 61.84 91 SER A N 1
ATOM 657 C CA . SER A 1 91 ? 21.744 -32.502 -34.430 1.00 61.84 91 SER A CA 1
ATOM 658 C C . SER A 1 91 ? 21.465 -33.491 -35.565 1.00 61.84 91 SER A C 1
ATOM 660 O O . SER A 1 91 ? 21.653 -34.699 -35.411 1.00 61.84 91 SER A O 1
ATOM 662 N N . ASN A 1 92 ? 20.953 -32.984 -36.685 1.00 63.09 92 ASN A N 1
ATOM 663 C CA . ASN A 1 92 ? 20.837 -33.739 -37.922 1.00 63.09 92 ASN A CA 1
ATOM 664 C C . ASN A 1 92 ? 22.114 -33.520 -38.733 1.00 63.09 92 ASN A C 1
ATOM 666 O O . ASN A 1 92 ? 22.249 -32.492 -39.384 1.00 63.09 92 ASN A O 1
ATOM 670 N N . GLY A 1 93 ? 22.986 -34.527 -38.694 1.00 62.84 93 GLY A N 1
ATOM 671 C CA . GLY A 1 93 ? 23.783 -34.990 -39.830 1.00 62.84 93 GLY A CA 1
ATOM 672 C C . GLY A 1 93 ? 24.885 -34.076 -40.367 1.00 62.84 93 GLY A C 1
ATOM 673 O O . GLY A 1 93 ? 24.607 -33.149 -41.120 1.00 62.84 93 GLY A O 1
ATOM 674 N N . GLU A 1 94 ? 26.128 -34.496 -40.132 1.00 48.97 94 GLU A N 1
ATOM 675 C CA . GLU A 1 94 ? 27.163 -34.571 -41.174 1.00 48.97 94 GLU A CA 1
ATOM 676 C C . GLU A 1 94 ? 27.791 -35.970 -41.157 1.00 48.97 94 GLU A C 1
ATOM 678 O O . GLU A 1 94 ? 27.990 -36.512 -40.042 1.00 48.97 94 GLU A O 1
#

pLDDT: mean 76.24, std 16.16, range [43.97, 94.25]

Sequence (94 aa):
MTLLAGILAAGLAGAPGLPEIIAEIDRLVLSGRQMPAAFMLDVRRLPDAGDRMQALVYLRRAGLLTGSAQPLDGIVFQRAPVAAPNAAEPSNGE

Radius of gyration: 20.19 Å; chains: 1; bounding box: 61×42×53 Å